Protein AF-A0A554P8W0-F1 (afdb_monomer)

Nearest PDB structures (foldseek):
  1zhc-assembly1_A  TM=6.700E-01  e=2.057E+00  Helicobacter pylori 26695
  8i4m-assembly1_H  TM=7.061E-01  e=5.440E+00  Prochlorococcus phage P-SCSP1u
  7ywr-assembly1_A  TM=5.895E-01  e=6.194E+00  Severe acute respiratory syndrome coronavirus 2
  6zsh-assembly2_C  TM=5.626E-01  e=8.027E+00  Homo sapiens

Mean predicted aligned error: 13.54 Å

Foldseek 3Di:
DPPCPDPLNVVLVVLVVVLVVCVVVPNDVVVNVVSVVVNVVSVVVVVVVCCVVVVPDPPDPD

Solvent-accessible surface area (backbone atoms only — not comparable to full-atom values): 3748 Å² total; per-residue (Å²): 134,84,77,86,80,43,72,62,57,56,53,50,53,53,50,53,51,51,47,50,50,41,64,71,63,73,49,57,69,70,58,55,50,52,46,48,55,51,48,55,52,50,52,50,52,51,50,50,49,48,46,59,65,64,62,45,70,84,79,67,95,122

pLDDT: mean 70.96, std 13.22, range [42.19, 90.25]

Secondary structure (DSSP, 8-state):
---TT-HHHHHHHHHHHHHHHHHHTT--HHHHHHHHHHHHHHHHHHHHHHHHHHHS------

Structure (mmCIF, N/CA/C/O backbone):
data_AF-A0A554P8W0-F1
#
_entry.id   AF-A0A554P8W0-F1
#
loop_
_atom_site.group_PDB
_atom_site.id
_atom_site.type_symbol
_atom_site.label_atom_id
_atom_site.label_alt_id
_atom_site.label_comp_id
_atom_site.label_asym_id
_atom_site.label_entity_id
_atom_site.label_seq_id
_atom_site.pdbx_PDB_ins_code
_atom_site.Cartn_x
_atom_site.Cartn_y
_atom_site.Cartn_z
_atom_site.occupancy
_atom_site.B_iso_or_equiv
_atom_site.auth_seq_id
_atom_site.auth_comp_id
_atom_site.auth_asym_id
_atom_site.auth_atom_id
_atom_site.pdbx_PDB_model_num
ATOM 1 N N . MET A 1 1 ? -1.835 -12.514 -23.473 1.00 43.94 1 MET A N 1
ATOM 2 C CA . MET A 1 1 ? -1.792 -13.478 -22.355 1.00 43.94 1 MET A CA 1
ATOM 3 C C . MET A 1 1 ? -1.018 -12.796 -21.236 1.00 43.94 1 MET A C 1
ATOM 5 O O . MET A 1 1 ? 0.192 -12.689 -21.354 1.00 43.94 1 MET A O 1
ATOM 9 N N . ILE A 1 2 ? -1.694 -12.189 -20.256 1.00 49.34 2 ILE A N 1
ATOM 10 C CA . ILE A 1 2 ? -1.000 -11.532 -19.136 1.00 49.34 2 ILE A CA 1
ATOM 11 C C . ILE A 1 2 ? -0.482 -12.664 -18.250 1.00 49.34 2 ILE A C 1
ATOM 13 O O . ILE A 1 2 ? -1.280 -13.463 -17.761 1.00 49.34 2 ILE A O 1
ATOM 17 N N . LEU A 1 3 ? 0.841 -12.798 -18.158 1.00 50.81 3 LEU A N 1
ATOM 18 C CA . LEU A 1 3 ? 1.499 -13.853 -17.396 1.00 50.81 3 LEU A CA 1
ATOM 19 C C . LEU A 1 3 ? 1.137 -13.659 -15.914 1.00 50.81 3 LEU A C 1
ATOM 21 O O . LEU A 1 3 ? 1.585 -12.717 -15.270 1.00 50.81 3 LEU A O 1
ATOM 25 N N . LEU A 1 4 ? 0.260 -14.523 -15.405 1.00 55.22 4 LEU A N 1
ATOM 26 C CA . LEU A 1 4 ? -0.300 -14.470 -14.051 1.00 55.22 4 LEU A CA 1
ATOM 27 C C . LEU A 1 4 ? 0.652 -15.043 -12.980 1.00 55.22 4 LEU A C 1
ATOM 29 O O . LEU A 1 4 ? 0.213 -15.314 -11.868 1.00 55.22 4 LEU A O 1
ATOM 33 N N . ASP A 1 5 ? 1.919 -15.271 -13.331 1.00 55.41 5 ASP A N 1
ATOM 34 C CA . ASP A 1 5 ? 2.905 -15.961 -12.486 1.00 55.41 5 ASP A CA 1
ATOM 35 C C . ASP A 1 5 ? 3.794 -14.993 -11.692 1.00 55.41 5 ASP A C 1
ATOM 37 O O . ASP A 1 5 ? 4.603 -15.414 -10.870 1.00 55.41 5 ASP A O 1
ATOM 41 N N . ASP A 1 6 ? 3.652 -13.680 -11.908 1.00 65.56 6 ASP A N 1
ATOM 42 C CA . ASP A 1 6 ? 4.506 -12.734 -11.206 1.00 65.56 6 ASP A CA 1
ATOM 43 C C . ASP A 1 6 ? 4.055 -12.588 -9.737 1.00 65.56 6 ASP A C 1
ATOM 45 O O . ASP A 1 6 ? 2.904 -12.213 -9.474 1.00 65.56 6 ASP A O 1
ATOM 49 N N . PRO A 1 7 ? 4.929 -12.847 -8.747 1.00 73.38 7 PRO A N 1
ATOM 50 C CA . PRO A 1 7 ? 4.593 -12.713 -7.330 1.00 73.38 7 PRO A CA 1
ATOM 51 C C . PRO A 1 7 ? 4.131 -11.295 -6.959 1.00 73.38 7 PRO A C 1
ATOM 53 O O . PRO A 1 7 ? 3.447 -11.119 -5.946 1.00 73.38 7 PRO A O 1
ATOM 56 N N . ILE A 1 8 ? 4.450 -10.283 -7.775 1.00 71.88 8 ILE A N 1
ATOM 57 C CA . ILE A 1 8 ? 3.918 -8.925 -7.635 1.00 71.88 8 ILE A CA 1
ATOM 58 C C . ILE A 1 8 ? 2.423 -8.888 -7.961 1.00 71.88 8 ILE A C 1
ATOM 60 O O . ILE A 1 8 ? 1.667 -8.304 -7.192 1.00 71.88 8 ILE A O 1
ATOM 64 N N . MET A 1 9 ? 1.964 -9.565 -9.017 1.00 75.31 9 MET A N 1
ATOM 65 C CA . MET A 1 9 ? 0.542 -9.606 -9.385 1.00 75.31 9 MET A CA 1
ATOM 66 C C . MET A 1 9 ? -0.309 -10.212 -8.269 1.00 75.31 9 MET A C 1
ATOM 68 O O . MET A 1 9 ? -1.357 -9.665 -7.922 1.00 75.31 9 MET A O 1
ATOM 72 N N . HIS A 1 10 ? 0.167 -11.294 -7.650 1.00 79.88 10 HIS A N 1
ATOM 73 C CA . HIS A 1 10 ? -0.547 -11.920 -6.539 1.00 79.88 10 HIS A CA 1
ATOM 74 C C . HIS A 1 10 ? -0.640 -10.982 -5.324 1.00 79.88 10 HIS A C 1
ATOM 76 O O . HIS A 1 10 ? -1.701 -10.849 -4.715 1.00 79.88 10 HIS A O 1
ATOM 82 N N . LYS A 1 11 ? 0.444 -10.257 -5.011 1.00 78.56 11 LYS A N 1
ATOM 83 C CA . LYS A 1 11 ? 0.456 -9.238 -3.947 1.00 78.56 11 LYS A CA 1
ATOM 84 C C . LYS A 1 11 ? -0.463 -8.058 -4.262 1.00 78.56 11 LYS A C 1
ATOM 86 O O . LYS A 1 11 ? -1.131 -7.560 -3.359 1.00 78.56 11 LYS A O 1
ATOM 91 N N . THR A 1 12 ? -0.528 -7.630 -5.519 1.00 80.69 12 THR A N 1
ATOM 92 C CA . THR A 1 12 ? -1.410 -6.545 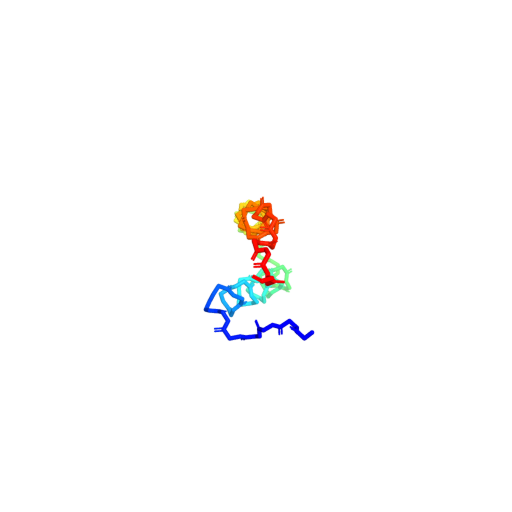-5.960 1.00 80.69 12 THR A CA 1
ATOM 93 C C . THR A 1 12 ? -2.875 -6.943 -5.834 1.00 80.69 12 THR A C 1
ATOM 95 O O . THR A 1 12 ? -3.659 -6.182 -5.273 1.00 80.69 12 THR A O 1
ATOM 98 N N . ILE A 1 13 ? -3.250 -8.146 -6.280 1.00 83.94 13 ILE A N 1
ATOM 99 C CA . ILE A 1 13 ? -4.627 -8.639 -6.150 1.00 83.94 13 ILE A CA 1
ATOM 100 C C . ILE A 1 13 ? -5.012 -8.785 -4.674 1.00 83.94 13 ILE A C 1
ATOM 102 O O . ILE A 1 13 ? -6.082 -8.328 -4.279 1.00 83.94 13 ILE A O 1
ATOM 106 N N . GLU A 1 14 ? -4.130 -9.339 -3.839 1.00 85.12 14 GLU A N 1
ATOM 107 C CA . GLU A 1 14 ? -4.371 -9.473 -2.399 1.00 85.12 14 GLU A CA 1
ATOM 108 C C . GLU A 1 14 ? -4.562 -8.106 -1.713 1.00 85.12 14 GLU A C 1
ATOM 110 O O . GLU A 1 14 ? -5.460 -7.942 -0.884 1.00 85.12 14 GLU A O 1
ATOM 115 N N . ALA A 1 15 ? -3.766 -7.100 -2.087 1.00 82.12 15 ALA A N 1
ATOM 116 C CA . ALA A 1 15 ? -3.892 -5.740 -1.567 1.00 82.12 15 ALA A CA 1
ATOM 117 C C . ALA A 1 15 ? -5.210 -5.067 -1.990 1.00 82.12 15 ALA A C 1
ATOM 119 O O . ALA A 1 15 ? -5.865 -4.438 -1.160 1.00 82.12 15 ALA A O 1
ATOM 120 N N . ILE A 1 16 ? -5.633 -5.238 -3.248 1.00 83.31 16 ILE A N 1
ATOM 121 C CA . ILE A 1 16 ? -6.916 -4.718 -3.749 1.00 83.31 16 ILE A CA 1
ATOM 122 C C . ILE A 1 16 ? -8.087 -5.378 -3.015 1.00 83.31 16 ILE A C 1
ATOM 124 O O . ILE A 1 16 ? -9.031 -4.694 -2.620 1.00 83.31 16 ILE A O 1
ATOM 128 N N . HIS A 1 17 ? -8.012 -6.690 -2.782 1.00 84.06 17 HIS A N 1
ATOM 129 C CA . HIS A 1 17 ? -9.049 -7.422 -2.061 1.00 84.06 17 HIS A CA 1
ATOM 130 C C . HIS A 1 17 ? -9.189 -6.925 -0.620 1.00 84.06 17 HIS A C 1
ATOM 132 O O . HIS A 1 17 ? -10.296 -6.615 -0.192 1.00 84.06 17 HIS A O 1
ATOM 138 N N . ARG A 1 18 ? -8.074 -6.751 0.104 1.00 80.31 18 ARG A N 1
ATOM 139 C CA . ARG A 1 18 ? -8.095 -6.184 1.465 1.00 80.31 18 ARG A CA 1
ATOM 140 C C . ARG A 1 18 ? -8.597 -4.744 1.500 1.00 80.31 18 ARG A C 1
ATOM 142 O O . ARG A 1 18 ? -9.264 -4.365 2.454 1.00 80.31 18 ARG A O 1
ATOM 149 N N . TYR A 1 19 ? -8.305 -3.948 0.474 1.00 75.94 19 TYR A N 1
ATOM 150 C CA . TYR A 1 19 ? -8.832 -2.589 0.365 1.00 75.94 19 TYR A CA 1
ATOM 151 C C . TYR A 1 19 ? -10.347 -2.556 0.177 1.00 75.94 19 TYR A C 1
ATOM 153 O O . TYR A 1 19 ? -11.032 -1.757 0.812 1.00 75.94 19 TYR A O 1
ATOM 161 N N . HIS A 1 20 ? -10.883 -3.435 -0.666 1.00 78.69 20 HIS A N 1
ATOM 162 C CA . HIS A 1 20 ? -12.326 -3.574 -0.833 1.00 78.69 20 HIS A CA 1
ATOM 163 C C . HIS A 1 20 ? -13.007 -4.123 0.423 1.00 78.69 20 HIS A C 1
ATOM 165 O O . HIS A 1 20 ? -14.063 -3.622 0.795 1.00 78.69 20 HIS A O 1
ATOM 171 N N . ASP A 1 21 ? -12.393 -5.097 1.092 1.00 77.88 21 ASP A N 1
ATOM 172 C CA . ASP A 1 21 ? -12.910 -5.680 2.332 1.00 77.88 21 ASP A CA 1
ATOM 173 C C . ASP A 1 21 ? -12.933 -4.647 3.471 1.00 77.88 21 ASP A C 1
ATOM 175 O O . ASP A 1 21 ? -13.956 -4.461 4.122 1.00 77.88 21 ASP A O 1
ATOM 179 N N . ALA A 1 22 ? -11.862 -3.859 3.623 1.00 69.62 22 ALA A N 1
ATOM 180 C CA . ALA A 1 22 ? -11.806 -2.757 4.582 1.00 69.62 22 ALA A CA 1
ATOM 181 C C . ALA A 1 22 ? -12.855 -1.668 4.287 1.00 69.62 22 ALA A C 1
ATOM 183 O O . ALA A 1 22 ? -13.513 -1.183 5.208 1.00 69.62 22 ALA A O 1
ATOM 184 N N . GLN A 1 23 ? -13.056 -1.306 3.016 1.00 65.81 23 GLN A N 1
ATOM 185 C CA . GLN A 1 23 ? -14.121 -0.376 2.619 1.00 65.81 23 GLN A CA 1
ATOM 186 C C . GLN A 1 23 ? -15.528 -0.941 2.868 1.00 65.81 23 GLN A C 1
ATOM 188 O O . GLN A 1 23 ? -16.428 -0.178 3.204 1.00 65.81 23 GLN A O 1
ATOM 193 N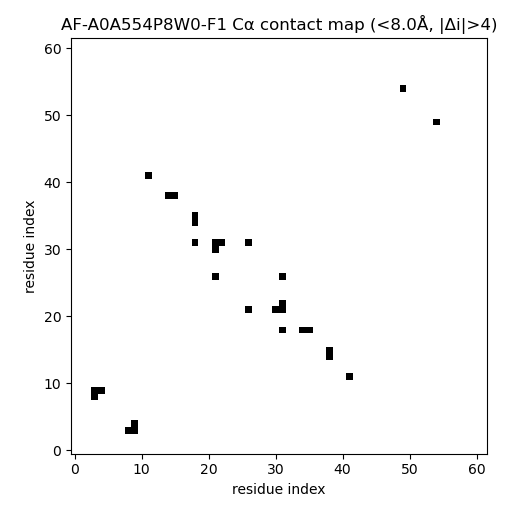 N . ALA A 1 24 ? -15.722 -2.255 2.724 1.00 71.12 24 ALA A N 1
ATOM 194 C CA . ALA A 1 24 ? -16.988 -2.926 3.016 1.00 71.12 24 ALA A CA 1
ATOM 195 C C . ALA A 1 24 ? -17.274 -3.049 4.525 1.00 71.12 24 ALA A C 1
ATOM 197 O O . ALA A 1 24 ? -18.432 -3.198 4.908 1.00 71.12 24 ALA A O 1
ATOM 198 N N . LEU A 1 25 ? -16.246 -2.967 5.375 1.00 62.38 25 LEU A N 1
ATOM 199 C CA . LEU A 1 25 ? -16.353 -3.119 6.829 1.00 62.38 25 LEU A CA 1
ATOM 200 C C . LEU A 1 25 ? -16.596 -1.814 7.611 1.00 62.38 25 LEU A C 1
ATOM 202 O O . LEU A 1 25 ? -16.428 -1.817 8.828 1.00 62.38 25 LEU A O 1
ATOM 206 N N . ASP A 1 26 ? -16.973 -0.705 6.960 1.00 62.84 26 ASP A N 1
ATOM 207 C CA . ASP A 1 26 ? -17.040 0.624 7.608 1.00 62.84 26 ASP A CA 1
ATOM 208 C C . ASP A 1 26 ? -15.715 0.954 8.337 1.00 62.84 26 ASP A C 1
ATOM 210 O O . ASP A 1 26 ? -15.678 1.542 9.422 1.00 62.84 26 ASP A O 1
ATOM 214 N N . SER A 1 27 ? -14.585 0.529 7.752 1.00 60.06 27 SER A N 1
ATOM 215 C CA . SER A 1 27 ? -13.274 0.814 8.332 1.00 60.06 27 SER A CA 1
ATOM 216 C C . SER A 1 27 ? -13.060 2.320 8.398 1.00 60.06 27 SER A C 1
ATOM 218 O O . SER A 1 27 ? -13.376 3.060 7.464 1.00 60.06 27 SER A O 1
ATOM 220 N N . THR A 1 28 ? -12.492 2.775 9.512 1.00 70.19 28 THR A N 1
ATOM 221 C CA . THR A 1 28 ? -12.228 4.185 9.791 1.00 70.19 28 THR A CA 1
ATOM 222 C C . THR A 1 28 ? -11.548 4.844 8.591 1.00 70.19 28 THR A C 1
ATOM 224 O O . THR A 1 28 ? -10.597 4.285 8.048 1.00 70.19 28 THR A O 1
ATOM 227 N N . ALA A 1 29 ? -11.982 6.048 8.199 1.00 73.31 29 ALA A N 1
ATOM 228 C CA . ALA A 1 29 ? -11.468 6.772 7.025 1.00 73.31 29 ALA A CA 1
ATOM 229 C C . ALA A 1 29 ? -9.926 6.838 6.946 1.00 73.31 29 ALA A C 1
ATOM 231 O O . ALA A 1 29 ? -9.353 6.898 5.863 1.00 73.31 29 ALA A O 1
ATOM 232 N N . GLN A 1 30 ? -9.252 6.765 8.096 1.00 76.31 30 GLN A N 1
ATOM 233 C CA . GLN A 1 30 ? -7.800 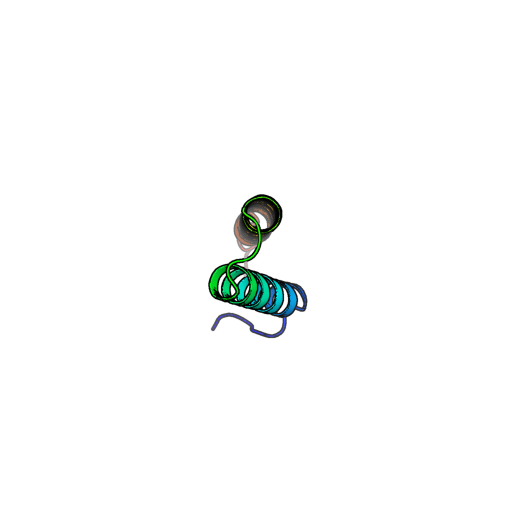6.675 8.206 1.00 76.31 30 GLN A CA 1
ATOM 234 C C . GLN A 1 30 ? -7.199 5.411 7.555 1.00 76.31 30 GLN A C 1
ATOM 236 O O . GLN A 1 30 ? -6.138 5.502 6.942 1.00 76.31 30 GLN A O 1
ATOM 241 N N . GLU A 1 31 ? -7.849 4.250 7.664 1.00 73.50 31 GLU A N 1
ATOM 242 C CA . GLU A 1 31 ? -7.370 2.994 7.068 1.00 73.50 31 GLU A CA 1
ATOM 243 C C . GLU A 1 31 ? -7.638 2.958 5.558 1.00 73.50 31 GLU A C 1
ATOM 245 O O . GLU A 1 31 ? -6.780 2.548 4.777 1.00 73.50 31 GLU A O 1
ATOM 250 N N . VAL A 1 32 ? -8.786 3.488 5.124 1.00 79.19 32 VAL A N 1
ATOM 251 C CA . VAL A 1 32 ? -9.105 3.656 3.698 1.00 79.19 32 VAL A CA 1
ATOM 252 C C . VAL A 1 32 ? -8.096 4.590 3.028 1.00 79.19 32 VAL A C 1
ATOM 254 O O . VAL A 1 32 ? -7.580 4.267 1.959 1.00 79.19 32 VAL A O 1
ATOM 257 N N . GLU A 1 33 ? -7.756 5.710 3.666 1.00 82.50 33 GLU A N 1
ATOM 258 C CA . GLU A 1 33 ? -6.768 6.652 3.137 1.00 82.50 33 GLU A CA 1
ATOM 259 C C . GLU A 1 33 ? -5.361 6.039 3.103 1.00 82.50 33 GLU A C 1
ATOM 261 O O . GLU A 1 33 ? -4.641 6.167 2.112 1.00 82.50 33 GLU A O 1
ATOM 266 N N . ARG A 1 34 ? -4.979 5.284 4.141 1.00 85.75 34 ARG A N 1
ATOM 267 C CA . ARG A 1 34 ? -3.694 4.574 4.167 1.00 85.75 34 ARG A CA 1
ATOM 268 C C . ARG A 1 34 ? -3.581 3.563 3.026 1.00 85.75 34 ARG A C 1
ATOM 270 O O . ARG A 1 34 ? -2.545 3.495 2.363 1.00 85.75 34 ARG A O 1
ATOM 277 N N . LEU A 1 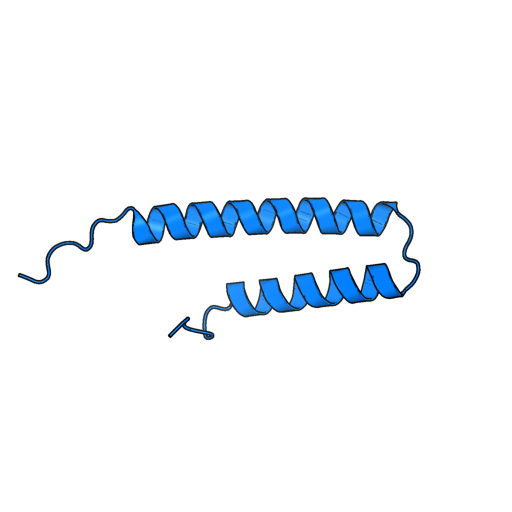35 ? -4.634 2.786 2.793 1.00 80.81 35 LEU A N 1
ATOM 278 C CA . LEU A 1 35 ? -4.676 1.797 1.719 1.00 80.81 35 LEU A CA 1
ATOM 279 C C . LEU A 1 35 ? -4.713 2.457 0.337 1.00 80.81 35 LEU A C 1
ATOM 281 O O . LEU A 1 35 ? -4.072 1.957 -0.586 1.00 80.81 35 LEU A O 1
ATOM 285 N N . ARG A 1 36 ? -5.376 3.610 0.201 1.00 83.06 36 ARG A N 1
ATOM 286 C CA . ARG A 1 36 ? -5.374 4.408 -1.028 1.00 83.06 36 ARG A CA 1
ATOM 287 C C . ARG A 1 36 ? -3.966 4.882 -1.396 1.00 83.06 36 ARG A C 1
ATOM 289 O O . ARG A 1 36 ? -3.520 4.640 -2.514 1.00 83.06 36 ARG A O 1
ATOM 296 N N . VAL A 1 37 ? -3.231 5.465 -0.447 1.00 90.25 37 VAL A N 1
ATOM 297 C CA . VAL A 1 37 ? -1.836 5.905 -0.654 1.00 90.25 37 VAL A CA 1
ATOM 298 C C . VAL A 1 37 ? -0.926 4.727 -1.030 1.00 90.25 37 VAL A C 1
ATOM 300 O O . VAL A 1 37 ? -0.039 4.856 -1.884 1.00 90.25 37 VAL A O 1
ATOM 303 N N . LEU A 1 38 ? -1.157 3.556 -0.428 1.00 86.50 38 LEU A N 1
ATOM 304 C CA . LEU A 1 38 ? -0.434 2.331 -0.764 1.00 86.50 38 LEU A CA 1
ATOM 305 C C . LEU A 1 38 ? -0.737 1.872 -2.200 1.00 86.50 38 LEU A C 1
ATOM 307 O O . LEU A 1 38 ? 0.183 1.538 -2.948 1.00 86.50 38 LEU A O 1
ATOM 311 N N . ALA A 1 39 ? -2.011 1.895 -2.598 1.00 84.25 39 ALA A N 1
ATOM 312 C CA . ALA A 1 39 ? -2.446 1.540 -3.942 1.00 84.25 39 ALA A CA 1
ATOM 313 C C . ALA A 1 39 ? -1.870 2.496 -4.997 1.00 84.25 39 ALA A C 1
ATOM 315 O O . ALA A 1 39 ? -1.341 2.030 -6.002 1.00 84.25 39 ALA A O 1
ATOM 316 N N . GLU A 1 40 ? -1.884 3.810 -4.757 1.00 87.94 40 GLU A N 1
ATOM 317 C CA . GLU A 1 40 ? -1.284 4.799 -5.666 1.00 87.94 40 GLU A CA 1
ATOM 318 C C . GLU A 1 40 ? 0.225 4.577 -5.842 1.00 87.94 40 GLU A C 1
ATOM 320 O O . GLU A 1 40 ? 0.746 4.640 -6.959 1.00 87.94 40 GLU A O 1
ATOM 325 N N . SER A 1 41 ? 0.924 4.235 -4.758 1.00 87.69 41 SER A N 1
ATOM 326 C CA . SER A 1 41 ? 2.354 3.914 -4.805 1.00 87.69 41 SER A CA 1
ATOM 327 C C . SER A 1 41 ? 2.632 2.638 -5.608 1.00 87.69 41 SER A C 1
ATOM 329 O O . SER A 1 41 ? 3.556 2.610 -6.423 1.00 87.69 41 SER A O 1
ATOM 331 N N . LEU A 1 42 ? 1.812 1.595 -5.431 1.00 81.88 42 LEU A N 1
ATOM 332 C CA . LEU A 1 42 ? 1.918 0.341 -6.184 1.00 81.88 42 LEU A CA 1
ATOM 333 C C . LEU A 1 42 ? 1.594 0.534 -7.667 1.00 81.88 42 LEU A C 1
ATOM 335 O O . LEU A 1 42 ? 2.315 0.017 -8.516 1.00 81.88 42 LEU A O 1
ATOM 339 N N . PHE A 1 43 ? 0.569 1.321 -7.997 1.00 80.38 43 PHE A N 1
ATOM 340 C CA . PHE A 1 43 ? 0.255 1.667 -9.383 1.00 80.38 43 PHE A CA 1
ATOM 341 C C . PHE A 1 43 ? 1.411 2.399 -10.056 1.00 80.38 43 PHE A C 1
ATOM 343 O O . PHE A 1 43 ? 1.757 2.079 -11.192 1.00 80.38 43 PHE A O 1
ATOM 350 N N . LYS A 1 44 ? 2.048 3.341 -9.354 1.00 82.06 44 LYS A N 1
ATOM 351 C CA . LYS A 1 44 ? 3.210 4.059 -9.878 1.00 82.06 44 LYS A CA 1
ATOM 352 C C . LYS A 1 44 ? 4.408 3.136 -10.085 1.00 82.06 44 LYS A C 1
ATOM 354 O O . LYS A 1 44 ? 5.059 3.234 -11.118 1.00 82.06 44 LYS A O 1
ATOM 359 N N . ALA A 1 45 ? 4.660 2.214 -9.157 1.00 82.06 45 ALA A N 1
ATOM 360 C CA . ALA A 1 45 ? 5.721 1.220 -9.295 1.00 82.06 45 ALA A CA 1
ATOM 361 C C . ALA A 1 45 ? 5.469 0.260 -10.471 1.00 82.06 45 ALA A C 1
ATOM 363 O O . ALA A 1 45 ? 6.390 -0.036 -11.221 1.00 82.06 45 ALA A O 1
ATOM 364 N N . ILE A 1 46 ? 4.224 -0.179 -10.683 1.00 78.81 46 ILE A N 1
ATOM 365 C CA . ILE A 1 46 ? 3.844 -1.020 -11.830 1.00 78.81 46 ILE A CA 1
ATOM 366 C C . ILE A 1 46 ? 3.941 -0.236 -13.144 1.00 78.81 46 ILE A C 1
ATOM 368 O O . ILE A 1 46 ? 4.363 -0.789 -14.156 1.00 78.81 46 ILE A O 1
ATOM 372 N N . ALA A 1 47 ? 3.555 1.041 -13.156 1.00 78.94 47 ALA A N 1
AT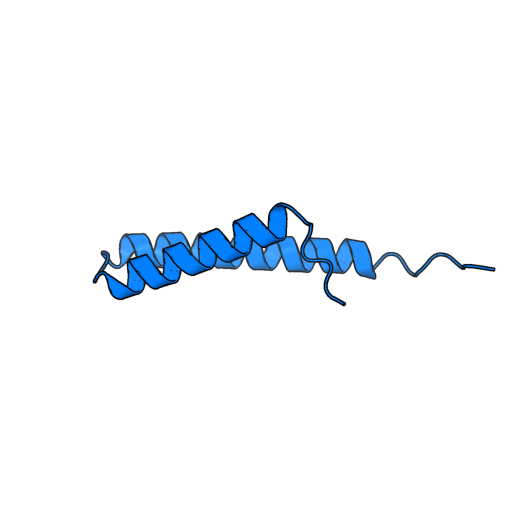OM 373 C CA . ALA A 1 47 ? 3.681 1.896 -14.333 1.00 78.94 47 ALA A CA 1
ATOM 374 C C . ALA A 1 47 ? 5.152 2.138 -14.696 1.00 78.94 47 ALA A C 1
ATOM 376 O O . ALA A 1 47 ? 5.507 2.036 -15.865 1.00 78.94 47 ALA A O 1
ATOM 377 N N . ASP A 1 48 ? 6.004 2.393 -13.703 1.00 79.50 48 ASP A N 1
ATOM 378 C CA . ASP A 1 48 ? 7.449 2.551 -13.880 1.00 79.50 48 ASP A CA 1
ATOM 379 C C . ASP A 1 48 ? 8.108 1.242 -14.334 1.00 79.50 48 ASP A C 1
ATOM 381 O O . ASP A 1 48 ? 8.855 1.228 -15.308 1.00 79.50 48 ASP A O 1
ATOM 385 N N . PHE A 1 49 ? 7.739 0.116 -13.720 1.00 71.12 49 PHE A N 1
ATOM 386 C CA . PHE A 1 49 ? 8.193 -1.208 -14.133 1.00 71.12 49 PHE A CA 1
ATOM 387 C C . PHE A 1 49 ? 7.768 -1.534 -15.568 1.00 71.12 49 PHE A C 1
ATOM 389 O O . PHE A 1 49 ? 8.597 -1.964 -16.364 1.00 71.12 49 PHE A O 1
ATOM 396 N N . ASN A 1 50 ? 6.510 -1.285 -15.946 1.00 67.62 50 ASN A N 1
ATOM 397 C CA . ASN A 1 50 ? 6.053 -1.458 -17.325 1.00 67.62 50 ASN A CA 1
ATOM 398 C C . ASN A 1 50 ? 6.764 -0.500 -18.280 1.00 67.62 50 ASN A C 1
ATOM 400 O O . ASN A 1 50 ? 7.094 -0.906 -19.384 1.00 67.62 50 ASN A O 1
ATOM 404 N N . LEU A 1 51 ? 7.038 0.742 -17.877 1.00 73.81 51 LEU A N 1
ATOM 405 C CA . LEU A 1 51 ? 7.776 1.696 -18.700 1.00 73.81 51 LEU A CA 1
ATOM 406 C C . LEU A 1 51 ? 9.233 1.264 -18.898 1.00 73.81 51 LEU A C 1
ATOM 408 O O . LEU A 1 51 ? 9.747 1.400 -19.997 1.00 73.81 51 LEU A O 1
ATOM 412 N N . GLN A 1 52 ? 9.886 0.695 -17.887 1.00 68.81 52 GLN A N 1
ATOM 413 C CA . GLN A 1 52 ? 11.227 0.119 -18.024 1.00 68.81 52 GLN A CA 1
ATOM 414 C C . GLN A 1 52 ? 11.212 -1.187 -18.834 1.00 68.81 52 GLN A C 1
ATOM 416 O O . GLN A 1 52 ? 12.117 -1.444 -19.623 1.00 68.81 52 GLN A O 1
ATOM 421 N N . THR A 1 53 ? 10.170 -2.004 -18.689 1.00 63.97 53 THR A N 1
ATOM 422 C CA . THR A 1 53 ? 10.046 -3.294 -19.387 1.00 63.97 53 THR A CA 1
ATOM 423 C C . THR A 1 53 ? 9.647 -3.116 -20.859 1.00 63.97 53 THR A C 1
ATOM 425 O O . THR A 1 53 ? 10.128 -3.849 -21.714 1.00 63.97 53 THR A O 1
ATOM 428 N N . LEU A 1 54 ? 8.807 -2.124 -21.174 1.00 60.72 54 LEU A N 1
ATOM 429 C CA . LEU A 1 54 ? 8.349 -1.774 -22.531 1.00 60.72 54 LEU A CA 1
ATOM 430 C C . LEU A 1 54 ? 9.201 -0.676 -23.188 1.00 60.72 54 LEU A C 1
ATOM 432 O O . LEU A 1 54 ? 9.105 -0.458 -24.393 1.00 60.72 54 LEU A O 1
ATOM 436 N N . GLY A 1 55 ? 9.993 0.044 -22.391 1.00 54.16 55 GLY A N 1
ATOM 437 C CA . GLY A 1 55 ? 10.947 1.066 -22.821 1.00 54.16 55 GLY A CA 1
ATOM 438 C C . GLY A 1 55 ? 12.322 0.507 -23.174 1.00 54.16 55 GLY A C 1
ATOM 439 O O . GLY A 1 55 ? 13.128 1.236 -23.747 1.00 54.16 55 GLY A O 1
ATOM 440 N N . HIS A 1 56 ? 12.576 -0.780 -22.921 1.00 50.22 56 HIS A N 1
ATOM 441 C CA . HIS A 1 56 ? 13.505 -1.509 -23.771 1.00 50.22 56 HIS A CA 1
ATOM 442 C C . HIS A 1 56 ? 12.796 -1.675 -25.119 1.00 50.22 56 HIS A C 1
ATOM 444 O O . HIS A 1 56 ? 11.804 -2.412 -25.176 1.00 50.22 56 HIS A O 1
ATOM 450 N N . PRO A 1 57 ? 13.230 -1.003 -26.210 1.00 47.84 57 PRO A N 1
ATOM 451 C CA . PRO A 1 57 ? 12.842 -1.483 -27.523 1.00 47.84 57 PRO A CA 1
ATOM 452 C C . PRO A 1 57 ? 13.196 -2.961 -27.517 1.00 47.84 57 PRO A C 1
ATOM 454 O O . PRO A 1 57 ? 14.275 -3.317 -27.048 1.00 47.84 57 PRO A O 1
ATOM 457 N N . ALA A 1 58 ? 12.267 -3.807 -27.953 1.00 48.72 58 ALA A N 1
ATOM 458 C CA . ALA A 1 58 ? 12.586 -5.177 -28.289 1.00 48.72 58 ALA A CA 1
ATOM 45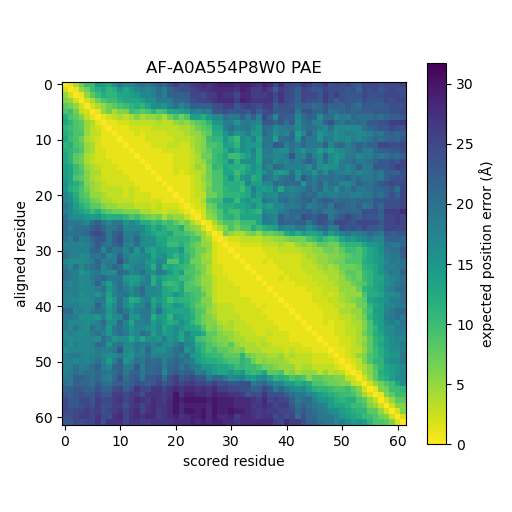9 C C . ALA A 1 58 ? 13.886 -5.131 -29.103 1.00 48.72 58 ALA A C 1
ATOM 461 O O . ALA A 1 58 ? 13.867 -4.701 -30.258 1.00 48.72 58 ALA A O 1
ATOM 462 N N . GLU A 1 59 ? 15.017 -5.445 -28.465 1.00 49.00 59 GLU A N 1
ATOM 463 C CA . GLU A 1 59 ? 16.292 -5.601 -29.133 1.00 49.00 59 GLU A CA 1
ATOM 464 C C . GLU A 1 59 ? 16.063 -6.791 -30.044 1.00 49.00 59 GLU A C 1
ATOM 466 O O . GLU A 1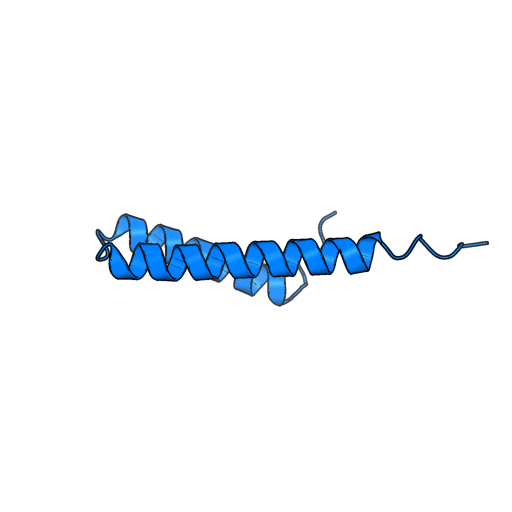 59 ? 16.020 -7.941 -29.616 1.00 49.00 59 GLU A O 1
ATOM 471 N N . SER A 1 60 ? 15.709 -6.439 -31.279 1.00 48.38 60 SER A N 1
ATOM 472 C CA . SER A 1 60 ? 16.046 -7.130 -32.504 1.00 48.38 60 SER A CA 1
ATOM 473 C C . SER A 1 60 ? 16.273 -8.620 -32.300 1.00 48.38 60 SER A C 1
ATOM 475 O O . SER A 1 60 ? 17.403 -9.084 -32.172 1.00 48.38 60 SER A O 1
ATOM 477 N N . TRP A 1 61 ? 15.183 -9.377 -32.371 1.00 44.78 61 TRP A N 1
ATOM 478 C CA . TRP A 1 61 ? 15.269 -10.664 -33.038 1.00 44.78 61 TRP A CA 1
ATOM 479 C C . TRP A 1 61 ? 15.584 -10.370 -34.511 1.00 44.78 61 TRP A C 1
ATOM 481 O O . TRP A 1 61 ? 14.674 -10.093 -35.294 1.00 44.78 61 TRP A O 1
ATOM 491 N N . HIS A 1 62 ? 16.871 -10.348 -34.859 1.00 42.19 62 HIS A N 1
ATOM 492 C CA . HIS A 1 62 ? 17.354 -10.466 -36.231 1.00 42.19 62 HIS A CA 1
ATOM 493 C C . HIS A 1 62 ? 18.648 -11.275 -36.257 1.00 42.19 62 HIS A C 1
ATOM 495 O O . HIS A 1 62 ? 19.517 -11.011 -35.396 1.00 42.19 62 HIS A O 1
#

Sequence (62 aa):
MILLDDPIMHKTIEAIHRYHDAQALDSTAQEVERLRVLAESLFKAIADFNLQTLGHPAESWH

Radius of gyration: 15.85 Å; Cα contacts (8 Å, |Δi|>4): 15; chains: 1; bounding box: 34×23×46 Å

=== Feature glossary ===
Key to the feature types in this record:

— What the protein is —

Primary structure: the covalent order of the twenty standard amino acids along the backbone. Two proteins with the same sequence will (almost always) fold to the same structure; two with 30% identity often sha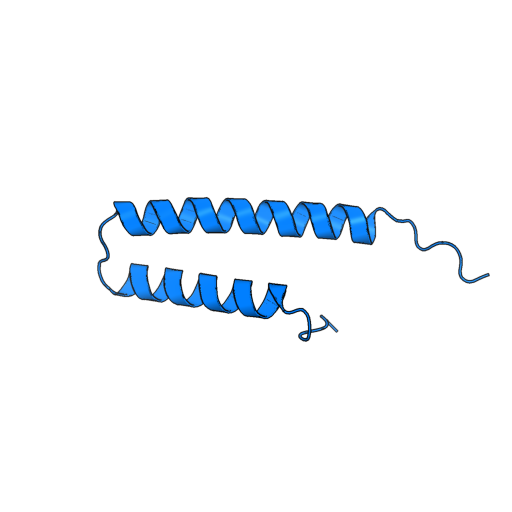re a fold but not the details.

Database cross-references. InterPro integrates a dozen domain/family signature databases into unified entries with residue-range hits. GO terms attach function/process/location labels with evidence codes. CATH codes position the fold in a four-level structural taxonomy. Organism is the NCBI-taxonomy species name.

— Where its atoms are —

The mmCIF block holds the 3D Cartesian coordinates of each backbone atom (N, Cα, C, O) in ångströms. mmCIF is the PDB's canonical archive format — a tagged-loop text representation of the atomic model.

Six rendered views show the 3D structure from the faces of a cube — i.e. along ±x, ±y, ±z. Rendering representation is drawn randomly per protein from cartoon (secondary-structure ribbons), sticks (backbone bonds), or molecular surface; coloring is either N→C rainbow (blue at the N-terminus through red at the C-terminus) or one color per chain.

— Local backbone conformation —

DSSP 8-state secondary structure assigns each residue one of H (α-helix), G (3₁₀-helix), I (π-helix), E (extended β-strand), B (isolated β-bridge), T (hydrogen-bonded turn), S (bend), or '-' (coil). The assignment is computed from backbone hydrogen-bond geometry via the Kabsch–Sander algorithm.

P-SEA three-state annotation labels each residue as helix, strand, or coil based purely on the geometry of the Cα trace. It serves as a fallback when the full backbone (and thus DSSP) is unavailable.

The φ/ψ torsion pair specifies the backbone conformation at each residue. φ rotates about the N–Cα bond, ψ about the Cα–C bond. Steric clashes forbid most of the (φ, ψ) plane — the allowed regions (α-helix basin, β-sheet basin, left-handed helix) are the Ramachandran-allowed regions.

— Global shape and packing —

The geometric summary reports three shape descriptors. Rg (radius of gyration) measures how spread out the Cα atoms are about their centre of mass; compact globular proteins have small Rg, elongated or unfolded ones large. Cα contacts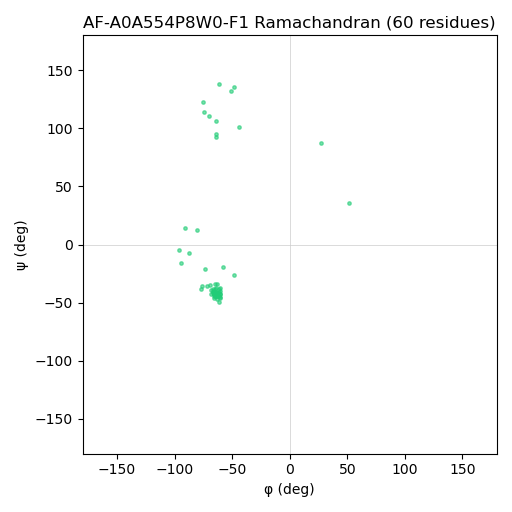 (<8 Å, |i−j|>4) count long-range residue pairs in spatial proximity — high for tightly packed folds, near zero for rods or random coil. The bounding-box extents give the protein's footprint along x, y, z in Å.

Accessible surface area quantifies burial. A residue with SASA near zero is packed into the hydrophobic core; one with SASA >100 Å² sits on the surface. Computed here via the Shrake–Rupley numerical algorithm with a 1.4 Å probe.

Plot images: a contact map (which residues are close in 3D, as an N×N binary image), a Ramachandran scatter (backbone torsion angles, revealing secondary-structure composition at a glance), and — for AlphaFold structures — a PAE heatmap (pairwise prediction confidence).

— Structural neighborhood —

The Foldseek 3Di string encodes local tertiary geometry as a 20-letter alphabet — one character per residue — derived from the relative positions of nearby Cα atoms. Unlike the amino-acid sequence, 3Di is a direct function of the 3D structure, so two proteins with the same fold have similar 3Di strings even at low sequence identity.

Nearest PDB neighbors are the top structural matches found by Foldseek when searching this structure against the entire Protein Data Bank. Each hit reports a TM-score (0 to 1; >0.5 almost always implies the same fold) and an E-value. These are *structural* homologs — they may share no detectable sequence similarity.

— Confidence and disorder —

For AlphaFold models, the B-factor field carries pLDDT — the model's own estimate of local accuracy on a 0–100 scale. Regions with pLDDT<50 should be treated as essentially unmodeled; they often correspond to intrinsically disordered segments.

B-factor (Debye–Waller factor) reflects atomic displacement in the crystal lattice. It is an experimental observable (units Å²), not a prediction; low values mean the atom is pinned down, high values mean it moves or is heterogeneous across the crystal.

Predicted aligned error is AlphaFold's pairwise confidence. Unlike pLDDT (per-residue), PAE is per-residue-pair and captures whether two parts of the structure are correctly placed relative to each other. Units are ångströms of expected positional error.